Protein AF-X1CG64-F1 (afdb_monomer)

pLDDT: mean 90.38, std 8.48, range [45.94, 98.12]

Solvent-accessible surface area (backbone atoms only — not comparable to full-atom values): 6683 Å² total; per-residue (Å²): 114,46,52,41,55,22,85,90,80,64,51,64,58,46,54,69,60,49,50,52,55,49,50,51,26,59,77,69,74,42,75,40,43,31,40,30,39,47,61,75,23,73,95,46,62,89,61,58,43,79,59,50,41,83,77,32,84,42,21,27,28,32,39,36,38,40,63,36,65,66,40,50,87,56,74,46,64,53,77,46,57,52,68,72,59,51,49,54,52,47,54,54,37,47,76,73,62,58,63,80,58,68,67,41,53,49,53,51,53,53,55,56,69,35,83,91,67,103

Secondary structure (DSSP, 8-state):
-EESSPTTT-----HHHHHHHHHHHHHTT--EEEE-TTTT-GGGTTTSPSPHHHH-TTEEEEEETTTSSS-GGG--EEEE--HHHHHHHHHHHHHHT-S--HHHHHHHHHHHHSTT--

InterPro domains:
  IPR004838 Aminotransferases, class-I, pyridoxal-phosphate-binding site [PS00105] (64-77)
  IPR004839 Aminotransferase, class I/classII, large domain [PF00155] (2-107)
  IPR015421 Pyridoxal phosphate-dependent transferase, major domain [G3DSA:3.40.640.10] (1-112)
  IPR015424 Pyridoxal phosphate-dependent transferase [SSF53383] (1-112)

Nearest PDB structures (foldseek):
  5yhv-assembly1_D  TM=8.345E-01  e=5.715E-06  Mycobacterium tuberculosis H37Rv
  5yhv-assembly1_B  TM=8.510E-01  e=1.447E-05  Mycobacterium tuberculosis H37Rv
  4my5-assembly2_C  TM=8.025E-01  e=6.662E-05  Streptococcus mutans UA159
  1d2f-assembly1_A  TM=7.777E-01  e=3.742E-04  Escherichia coli
  8bob-assembly1_B  TM=7.772E-01  e=4.274E-04  Escherichia coli K-12

Mean predicted aligned error: 4.55 Å

Structure (mmCIF, N/CA/C/O backbone):
data_AF-X1CG64-F1
#
_entry.id   AF-X1CG64-F1
#
loop_
_atom_site.group_PDB
_atom_site.id
_atom_site.type_symbol
_atom_site.label_atom_id
_atom_site.label_alt_id
_atom_site.label_comp_id
_atom_site.label_asym_id
_atom_site.label_entity_id
_atom_site.label_seq_id
_atom_site.pdbx_PDB_ins_code
_atom_site.Cartn_x
_atom_site.Cartn_y
_atom_site.Cartn_z
_atom_site.occupancy
_atom_site.B_iso_or_equiv
_atom_site.auth_seq_id
_atom_site.auth_comp_id
_atom_site.auth_asym_id
_atom_site.auth_atom_id
_atom_site.pdbx_PDB_model_num
ATOM 1 N N . VAL A 1 1 ? -5.359 11.069 3.554 1.00 90.56 1 VAL A N 1
ATOM 2 C CA . VAL A 1 1 ? -4.286 10.422 2.762 1.00 90.56 1 VAL A CA 1
ATOM 3 C C . VAL A 1 1 ? -2.968 10.720 3.449 1.00 90.56 1 VAL A C 1
ATOM 5 O O . VAL A 1 1 ? -2.776 11.863 3.846 1.00 90.56 1 VAL A O 1
ATOM 8 N N . LEU A 1 2 ? -2.109 9.722 3.629 1.00 92.50 2 LEU A N 1
ATOM 9 C CA . LEU A 1 2 ? -0.761 9.845 4.182 1.00 92.50 2 LEU A CA 1
ATOM 10 C C . LEU A 1 2 ? 0.228 9.313 3.151 1.00 92.50 2 LEU A C 1
ATOM 12 O O . LEU A 1 2 ? -0.030 8.270 2.571 1.00 92.50 2 LEU A O 1
ATOM 16 N N . ASN A 1 3 ? 1.341 10.005 2.935 1.00 90.69 3 ASN A N 1
ATOM 17 C CA . ASN A 1 3 ? 2.431 9.545 2.076 1.00 90.69 3 ASN A CA 1
ATOM 18 C C . ASN A 1 3 ? 3.630 9.269 2.990 1.00 90.69 3 ASN A C 1
ATOM 20 O O . ASN A 1 3 ? 4.041 10.164 3.732 1.00 90.69 3 ASN A O 1
ATOM 24 N N . ILE A 1 4 ? 4.074 8.013 3.039 1.00 87.12 4 ILE A N 1
ATOM 25 C CA . ILE A 1 4 ? 4.993 7.492 4.053 1.00 87.12 4 ILE A CA 1
ATOM 26 C C . ILE A 1 4 ? 6.079 6.672 3.354 1.00 87.12 4 ILE A C 1
ATOM 28 O O . ILE A 1 4 ? 5.811 5.555 2.906 1.00 87.12 4 ILE A O 1
ATOM 32 N N . PRO A 1 5 ? 7.318 7.183 3.292 1.00 86.19 5 PRO A N 1
ATOM 33 C CA . PRO A 1 5 ? 7.782 8.552 3.558 1.00 86.19 5 PRO A CA 1
ATOM 34 C C . PRO A 1 5 ? 7.160 9.596 2.632 1.00 86.19 5 PRO A C 1
ATOM 36 O O . PRO A 1 5 ? 6.884 9.291 1.478 1.00 86.19 5 PRO A O 1
ATOM 39 N N . ASN A 1 6 ? 7.026 10.833 3.118 1.00 84.69 6 ASN A N 1
ATOM 40 C CA . ASN A 1 6 ? 6.410 11.937 2.390 1.00 84.69 6 ASN A CA 1
ATOM 41 C C . ASN A 1 6 ? 7.283 12.456 1.234 1.00 84.69 6 ASN A C 1
ATOM 43 O O . ASN A 1 6 ? 8.399 12.916 1.447 1.00 84.69 6 ASN A O 1
ATOM 47 N N . ASN A 1 7 ? 6.739 12.513 0.024 1.00 80.69 7 ASN A N 1
ATOM 48 C CA . ASN A 1 7 ? 7.280 13.288 -1.096 1.00 80.69 7 ASN A CA 1
ATOM 49 C C . ASN A 1 7 ? 6.623 14.693 -1.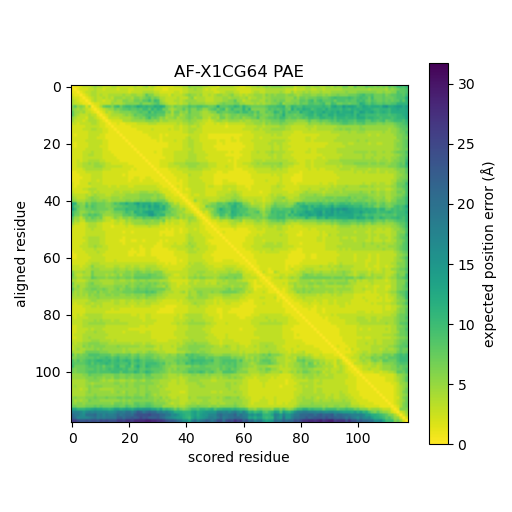131 1.00 80.69 7 ASN A C 1
ATOM 51 O O . ASN A 1 7 ? 5.390 14.745 -1.122 1.00 80.69 7 ASN A O 1
ATOM 55 N N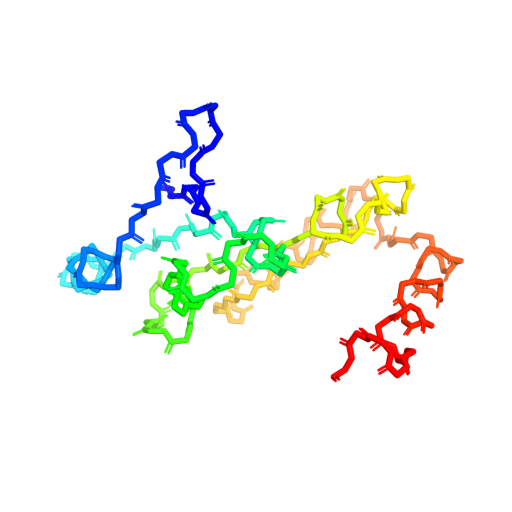 . PRO A 1 8 ? 7.358 15.833 -1.191 1.00 81.44 8 PRO A N 1
ATOM 56 C CA . PRO A 1 8 ? 8.800 16.008 -1.432 1.00 81.44 8 PRO A CA 1
ATOM 57 C C . PRO A 1 8 ? 9.672 16.168 -0.181 1.00 81.44 8 PRO A C 1
ATOM 59 O O . PRO A 1 8 ? 10.887 16.284 -0.306 1.00 81.44 8 PRO A O 1
ATOM 62 N N . THR A 1 9 ? 9.085 16.219 1.017 1.00 80.06 9 THR A N 1
ATOM 63 C CA . THR A 1 9 ? 9.825 16.606 2.234 1.00 80.06 9 THR A CA 1
ATOM 64 C C . THR A 1 9 ? 10.765 15.525 2.771 1.00 80.06 9 THR A C 1
ATOM 66 O O . THR A 1 9 ? 11.628 15.818 3.591 1.00 80.06 9 THR A O 1
ATOM 69 N N . GLY A 1 10 ? 10.588 14.273 2.347 1.00 76.56 10 GLY A N 1
ATOM 70 C CA . GLY A 1 10 ? 11.280 13.105 2.887 1.00 76.56 10 GLY A CA 1
ATOM 71 C C . GLY A 1 10 ? 10.845 12.727 4.306 1.00 76.56 10 GLY A C 1
ATOM 72 O O . GLY A 1 10 ? 11.431 11.821 4.892 1.00 76.56 10 GLY A O 1
ATOM 73 N N . ALA A 1 11 ? 9.845 13.405 4.882 1.00 81.50 11 ALA A N 1
ATOM 74 C CA . ALA A 1 11 ? 9.448 13.189 6.267 1.00 81.50 11 ALA A CA 1
ATOM 75 C C . ALA A 1 11 ? 8.898 11.770 6.477 1.00 81.50 11 ALA A C 1
ATOM 77 O O . ALA A 1 11 ? 8.005 11.318 5.756 1.00 81.50 11 ALA A O 1
ATOM 78 N N . VAL A 1 12 ? 9.406 11.086 7.501 1.00 83.75 12 VAL A N 1
ATOM 79 C CA . VAL A 1 12 ? 8.923 9.770 7.925 1.00 83.75 12 VAL A CA 1
ATOM 80 C C . VAL A 1 12 ? 8.120 9.939 9.208 1.00 83.75 12 VAL A C 1
ATOM 82 O O . VAL A 1 12 ? 8.600 10.515 10.182 1.00 83.75 12 VAL A O 1
ATOM 85 N N . ILE A 1 13 ? 6.888 9.436 9.203 1.00 89.00 13 ILE A N 1
ATOM 86 C CA . ILE A 1 13 ? 6.075 9.294 10.411 1.00 89.00 13 ILE A CA 1
ATOM 87 C C . ILE A 1 13 ? 6.506 8.020 11.140 1.00 89.00 13 ILE A C 1
ATOM 89 O O . ILE A 1 13 ? 6.657 6.979 10.507 1.00 89.00 13 ILE A O 1
ATOM 93 N N . ASN A 1 14 ? 6.707 8.075 12.454 1.00 90.00 14 ASN A N 1
ATOM 94 C CA . ASN A 1 14 ? 7.027 6.866 13.217 1.00 90.00 14 ASN A CA 1
ATOM 95 C C . ASN A 1 14 ? 5.764 6.033 13.517 1.00 90.00 14 ASN A C 1
ATOM 97 O O . ASN A 1 14 ? 4.630 6.493 13.358 1.00 90.00 14 ASN A O 1
ATOM 101 N N . GLU A 1 15 ? 5.948 4.796 13.983 1.00 92.06 15 GLU A N 1
ATOM 102 C CA . GLU A 1 15 ? 4.837 3.867 14.237 1.00 92.06 15 GLU A CA 1
ATOM 103 C C . GLU A 1 15 ? 3.825 4.399 15.263 1.00 92.06 15 GLU A C 1
ATOM 105 O O . GLU A 1 15 ? 2.621 4.220 15.090 1.00 92.06 15 GLU A O 1
ATOM 110 N N . VAL A 1 16 ? 4.285 5.091 16.310 1.00 93.69 16 VAL A N 1
ATOM 111 C CA . VAL A 1 16 ? 3.408 5.655 17.352 1.00 93.69 16 VAL A CA 1
ATOM 112 C C . VAL A 1 16 ? 2.486 6.723 16.764 1.00 93.69 16 VAL A C 1
ATOM 114 O O . VAL A 1 16 ? 1.278 6.726 17.016 1.00 93.69 16 VAL A O 1
ATOM 117 N N . GLN A 1 17 ? 3.041 7.613 15.945 1.00 94.12 17 GLN A N 1
ATOM 118 C CA . GLN A 1 17 ? 2.278 8.651 15.263 1.00 94.12 17 GLN A CA 1
ATOM 119 C C . GLN A 1 17 ? 1.290 8.038 14.259 1.00 94.12 17 GLN A C 1
ATOM 121 O O . GLN A 1 17 ? 0.123 8.432 14.239 1.00 94.12 17 GLN A O 1
ATOM 126 N N . LEU A 1 18 ? 1.712 7.031 13.483 1.00 95.31 18 LEU A N 1
ATOM 127 C CA . LEU A 1 18 ? 0.826 6.334 12.548 1.00 95.31 18 LEU A CA 1
ATOM 128 C C . LEU A 1 18 ? -0.337 5.653 13.282 1.00 95.31 18 LEU A C 1
ATOM 130 O O . LEU A 1 18 ? -1.493 5.867 12.922 1.00 95.31 18 LEU A O 1
ATOM 134 N N . LYS A 1 19 ? -0.061 4.906 14.358 1.00 96.31 19 LYS A N 1
ATOM 135 C CA . LYS A 1 19 ? -1.098 4.281 15.198 1.00 96.31 19 LYS A CA 1
ATOM 136 C C . LYS A 1 19 ? -2.074 5.301 15.772 1.00 96.31 19 LYS A C 1
ATOM 138 O O . LYS A 1 19 ? -3.265 5.022 15.831 1.00 96.31 19 LYS A O 1
ATOM 143 N N . THR A 1 20 ? -1.595 6.483 16.154 1.00 96.88 20 THR A N 1
ATOM 144 C CA . THR A 1 20 ? -2.462 7.564 16.649 1.00 96.88 20 THR A CA 1
ATOM 145 C C . THR A 1 20 ? -3.459 8.012 15.577 1.00 96.88 20 THR A C 1
ATOM 147 O O . THR A 1 20 ? -4.652 8.116 15.858 1.00 96.88 20 THR A O 1
ATOM 150 N N . ILE A 1 21 ? -3.005 8.209 14.335 1.00 96.12 21 ILE A N 1
ATOM 151 C CA . ILE A 1 21 ? -3.889 8.589 13.221 1.00 96.12 21 ILE A CA 1
ATOM 152 C C . ILE A 1 21 ? -4.879 7.464 12.900 1.00 96.12 21 ILE A C 1
ATOM 154 O O . ILE A 1 21 ? -6.063 7.722 12.696 1.00 96.12 21 ILE A O 1
ATOM 158 N N . LEU A 1 22 ? -4.410 6.215 12.870 1.00 97.12 22 LEU A N 1
ATOM 159 C CA . LEU A 1 22 ? -5.258 5.057 12.578 1.00 97.12 22 LEU A CA 1
ATOM 160 C C . LEU A 1 22 ? -6.314 4.821 13.661 1.00 97.12 22 LEU A C 1
ATOM 162 O O . LEU A 1 22 ? -7.455 4.515 13.330 1.00 97.12 22 LEU A O 1
ATOM 166 N N . LYS A 1 23 ? -5.972 5.033 14.934 1.00 97.75 23 LYS A N 1
ATOM 167 C CA . LYS A 1 23 ? -6.934 4.986 16.039 1.00 97.75 23 LYS A CA 1
ATOM 168 C C . LYS A 1 23 ? -8.039 6.025 15.853 1.00 97.75 23 LYS A C 1
ATOM 170 O O . LYS A 1 23 ? -9.212 5.702 15.992 1.00 97.75 23 LYS A O 1
ATOM 175 N N . TRP A 1 24 ? -7.679 7.250 15.476 1.00 97.75 24 TRP A N 1
ATOM 176 C CA . TRP A 1 24 ? -8.671 8.286 15.193 1.00 97.75 24 TRP A CA 1
ATOM 177 C C . TRP A 1 24 ? -9.575 7.911 14.007 1.00 97.75 24 TRP A C 1
ATOM 179 O O . TRP A 1 24 ? -10.783 8.136 14.052 1.00 97.75 24 TRP A O 1
ATOM 189 N N . ALA A 1 25 ? -9.012 7.270 12.980 1.00 97.56 25 ALA A N 1
ATOM 190 C CA . ALA A 1 25 ? -9.770 6.747 11.844 1.00 97.56 25 ALA A CA 1
ATOM 191 C C . ALA A 1 25 ? -10.769 5.649 12.237 1.00 97.56 25 ALA A C 1
ATOM 193 O O . ALA A 1 25 ? -11.869 5.588 11.688 1.00 97.56 25 ALA A O 1
ATOM 194 N N . GLU A 1 26 ? -10.412 4.802 13.202 1.00 97.31 26 GLU A N 1
ATOM 195 C CA . GLU A 1 26 ? -11.320 3.809 13.779 1.00 97.31 26 GLU A CA 1
ATOM 196 C C . GLU A 1 26 ? -12.439 4.461 14.596 1.00 97.31 26 GLU A C 1
ATOM 198 O O . GLU A 1 26 ? -13.600 4.103 14.417 1.00 97.31 26 GLU A O 1
ATOM 203 N N . GLU A 1 27 ? -12.115 5.445 15.436 1.00 98.00 27 GLU A N 1
ATOM 204 C CA . GLU A 1 27 ? -13.085 6.146 16.289 1.00 98.00 27 GLU A CA 1
ATOM 205 C C . GLU A 1 27 ? -14.097 6.984 15.497 1.00 98.00 27 GLU A C 1
ATOM 207 O O . GLU A 1 27 ? -15.246 7.112 15.910 1.00 98.00 27 GLU A O 1
ATOM 212 N N . GLN A 1 28 ? -13.673 7.565 14.374 1.00 97.44 28 GLN A N 1
ATOM 213 C CA . GLN A 1 28 ? -14.495 8.448 13.537 1.00 97.44 28 GLN A CA 1
ATOM 214 C C . GLN A 1 28 ? -14.988 7.777 12.247 1.00 97.44 28 GLN A C 1
ATOM 216 O O . GLN A 1 28 ? -15.537 8.444 11.373 1.00 97.44 28 GLN A O 1
ATOM 221 N N . ASP A 1 29 ? -14.775 6.467 12.118 1.00 96.38 29 ASP A N 1
ATOM 222 C CA . ASP A 1 29 ? -15.268 5.635 11.019 1.00 96.38 29 ASP A CA 1
ATOM 223 C C . ASP A 1 29 ? -14.853 6.090 9.601 1.00 96.38 29 ASP A C 1
ATOM 225 O O . ASP A 1 29 ? -15.616 5.977 8.642 1.00 96.38 29 ASP A O 1
ATOM 229 N N . PHE A 1 30 ? -13.611 6.549 9.420 1.00 96.81 30 PHE A N 1
ATOM 230 C CA . PHE A 1 30 ? -13.075 6.903 8.096 1.00 96.81 30 PHE A CA 1
ATOM 231 C C . PHE A 1 30 ? -11.892 6.026 7.680 1.00 96.81 30 PHE A C 1
ATOM 233 O O . PHE A 1 30 ? -11.256 5.365 8.497 1.00 96.81 30 PHE A O 1
ATOM 240 N N . TYR A 1 31 ? -11.588 6.004 6.379 1.00 97.56 31 TYR A N 1
ATOM 241 C CA . TYR A 1 31 ? -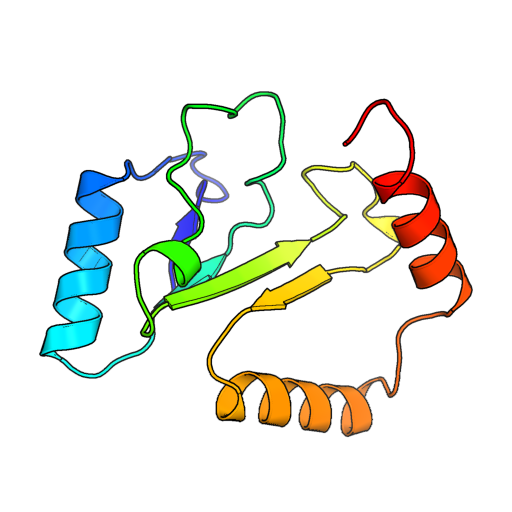10.434 5.280 5.842 1.00 97.56 31 TYR A CA 1
ATOM 242 C C . TYR A 1 31 ? -9.204 6.179 5.701 1.00 97.56 31 TYR A C 1
ATOM 244 O O . TYR A 1 31 ? -9.296 7.330 5.272 1.00 97.56 31 TYR A O 1
ATOM 252 N N . VAL A 1 32 ? -8.027 5.616 5.974 1.00 97.62 32 VAL A N 1
ATOM 253 C CA . VAL A 1 32 ? -6.730 6.256 5.733 1.00 97.62 32 VAL A CA 1
ATOM 254 C C . VAL A 1 32 ? -6.044 5.561 4.568 1.00 97.62 32 VAL A C 1
ATOM 256 O O . VAL A 1 32 ? -5.622 4.415 4.679 1.00 97.62 32 VAL A O 1
ATOM 259 N N . LEU A 1 33 ? -5.916 6.263 3.443 1.00 97.25 33 LEU A N 1
ATOM 260 C CA . LEU A 1 33 ? -5.052 5.833 2.346 1.00 97.25 33 LEU A CA 1
ATOM 261 C C . LEU A 1 33 ? -3.593 6.133 2.704 1.00 97.25 33 LEU A C 1
ATOM 263 O O . LEU A 1 33 ? -3.231 7.308 2.801 1.00 97.25 33 LEU A O 1
ATOM 267 N N . CYS A 1 34 ? -2.802 5.086 2.893 1.00 96.44 34 CYS A N 1
ATOM 268 C CA . CYS A 1 34 ? -1.364 5.106 3.109 1.00 96.44 34 CYS A CA 1
ATOM 269 C C . CYS A 1 34 ? -0.652 4.837 1.777 1.00 96.44 34 CYS A C 1
ATOM 271 O O . CYS A 1 34 ? -0.670 3.722 1.259 1.00 96.44 34 CYS A O 1
ATOM 273 N N . ASP A 1 35 ? -0.047 5.878 1.220 1.00 94.50 35 ASP A N 1
ATOM 274 C CA . ASP A 1 35 ? 0.843 5.818 0.070 1.00 94.50 35 ASP A CA 1
ATOM 275 C C . ASP A 1 35 ? 2.252 5.456 0.533 1.00 94.50 35 ASP A C 1
ATOM 277 O O . ASP A 1 35 ? 2.978 6.280 1.088 1.00 94.50 35 ASP A O 1
ATOM 281 N N . GLU A 1 36 ? 2.586 4.183 0.353 1.00 92.62 36 GLU A N 1
ATOM 282 C CA . GLU A 1 36 ? 3.754 3.512 0.918 1.00 92.62 36 GLU A CA 1
ATOM 283 C C . GLU A 1 36 ? 4.699 3.051 -0.209 1.00 92.62 36 GLU A C 1
ATOM 285 O O . GLU A 1 36 ? 5.401 2.050 -0.102 1.00 92.62 36 GLU A O 1
ATOM 290 N N . VAL A 1 37 ? 4.750 3.795 -1.323 1.00 91.31 37 VAL A N 1
ATOM 291 C CA . VAL A 1 37 ? 5.535 3.446 -2.529 1.00 91.31 37 VAL A CA 1
ATOM 292 C C . VAL A 1 37 ? 7.048 3.341 -2.321 1.00 91.31 37 VAL A C 1
ATOM 294 O O . VAL A 1 37 ? 7.738 2.800 -3.186 1.00 91.31 37 VAL A O 1
ATOM 297 N N . TYR A 1 38 ? 7.576 3.852 -1.209 1.00 87.19 38 TYR A N 1
ATOM 298 C CA . TYR A 1 38 ? 8.989 3.711 -0.856 1.00 87.19 38 TYR A CA 1
ATOM 299 C C . TYR A 1 38 ? 9.238 2.676 0.245 1.00 87.19 38 TYR A C 1
ATOM 301 O O . TYR A 1 38 ? 10.388 2.516 0.624 1.00 87.19 38 TYR A O 1
ATOM 309 N N . HIS A 1 39 ? 8.212 2.002 0.776 1.00 87.06 39 HIS A N 1
ATOM 310 C CA . HIS A 1 39 ? 8.336 1.134 1.959 1.00 87.06 39 HIS A CA 1
ATOM 311 C C . HIS A 1 39 ? 9.431 0.069 1.813 1.00 87.06 39 HIS A C 1
ATOM 313 O O . HIS A 1 39 ? 10.233 -0.133 2.718 1.00 87.06 39 HIS A O 1
ATOM 319 N N . GLU A 1 40 ? 9.544 -0.497 0.613 1.00 84.69 40 GLU A N 1
ATOM 320 C CA . GLU A 1 40 ? 10.512 -1.542 0.257 1.00 84.69 40 GLU A CA 1
ATOM 321 C C . GLU A 1 40 ? 11.918 -0.998 -0.089 1.00 84.69 40 GLU A C 1
ATOM 323 O O . GLU A 1 40 ? 12.791 -1.737 -0.537 1.00 84.69 40 GLU A O 1
ATOM 328 N N . LEU A 1 41 ? 12.167 0.306 0.070 1.00 84.81 41 LEU A N 1
ATOM 329 C CA . LEU A 1 41 ? 13.472 0.909 -0.199 1.00 84.81 41 LEU A CA 1
ATOM 330 C C . LEU A 1 41 ? 14.457 0.572 0.936 1.00 84.81 41 LEU A C 1
ATOM 332 O O . LEU A 1 41 ? 14.260 0.959 2.087 1.00 84.81 41 LEU A O 1
ATOM 336 N N . GLU A 1 42 ? 15.575 -0.076 0.605 1.00 74.44 42 GLU A N 1
ATOM 337 C CA . GLU A 1 42 ? 16.565 -0.525 1.599 1.00 74.44 42 GLU A CA 1
ATOM 338 C C . GLU A 1 42 ? 17.116 0.604 2.482 1.00 74.44 42 GLU A C 1
ATOM 340 O O . GLU A 1 42 ? 17.299 0.420 3.684 1.00 74.44 42 GLU A O 1
ATOM 345 N N . LEU A 1 43 ? 17.325 1.793 1.905 1.00 77.56 43 LEU A N 1
ATOM 346 C CA . LEU A 1 43 ? 17.897 2.965 2.585 1.00 77.56 43 LEU A CA 1
ATOM 347 C C . LEU A 1 43 ? 17.082 3.445 3.795 1.00 77.56 43 LEU A C 1
ATOM 349 O O . LEU A 1 43 ? 17.617 4.153 4.644 1.00 77.56 43 LEU A O 1
ATOM 353 N N . ILE A 1 44 ? 15.797 3.097 3.863 1.00 77.50 44 ILE A N 1
ATOM 354 C CA . ILE A 1 44 ? 14.884 3.513 4.938 1.00 77.50 44 ILE A CA 1
ATOM 355 C C . ILE A 1 44 ? 14.371 2.327 5.762 1.00 77.50 44 ILE A C 1
ATOM 357 O O . ILE A 1 44 ? 13.482 2.489 6.607 1.00 77.50 44 ILE A O 1
ATOM 361 N N . LYS A 1 45 ? 14.932 1.132 5.540 1.00 75.81 45 LYS A N 1
ATOM 362 C CA . LYS A 1 45 ? 14.578 -0.081 6.277 1.00 75.81 45 LYS A CA 1
ATOM 363 C C . LYS A 1 45 ? 14.863 0.127 7.767 1.00 75.81 45 LYS A C 1
ATOM 365 O O . LYS A 1 45 ? 15.961 0.511 8.157 1.00 75.81 45 LYS A O 1
ATOM 370 N N . GLY A 1 46 ? 13.848 -0.092 8.603 1.00 76.25 46 GLY A N 1
ATOM 371 C CA . GLY A 1 46 ? 13.910 0.150 10.052 1.00 76.25 46 GLY A CA 1
ATOM 372 C C . GLY A 1 46 ? 13.613 1.589 10.492 1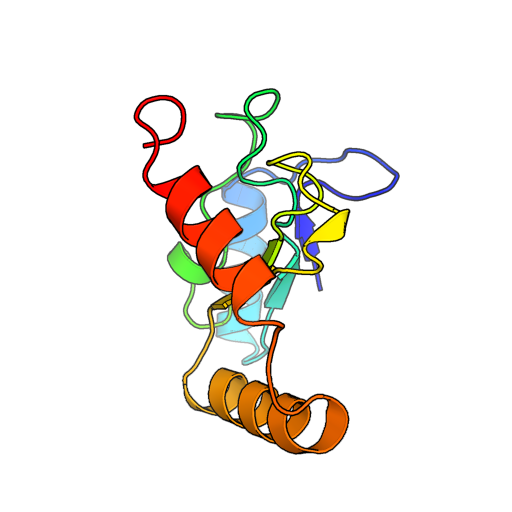.00 76.25 46 GLY A C 1
ATOM 373 O O . GLY A 1 46 ? 13.509 1.836 11.690 1.00 76.25 46 GLY A O 1
ATOM 374 N N . VAL A 1 47 ? 13.438 2.526 9.553 1.00 82.00 47 VAL A N 1
ATOM 375 C CA . VAL A 1 47 ? 13.012 3.910 9.837 1.00 82.00 47 VAL A CA 1
ATOM 376 C C . VAL A 1 47 ? 11.516 4.087 9.571 1.00 82.00 47 VAL A C 1
ATOM 378 O O . VAL A 1 47 ? 10.840 4.821 10.292 1.00 82.00 47 VAL A O 1
ATOM 381 N N . VAL A 1 48 ? 10.987 3.407 8.550 1.00 86.88 48 VAL A N 1
ATOM 382 C CA . VAL A 1 48 ? 9.553 3.413 8.232 1.00 86.88 48 VAL A CA 1
ATOM 383 C C . VAL A 1 48 ? 8.754 2.494 9.164 1.00 86.88 48 VAL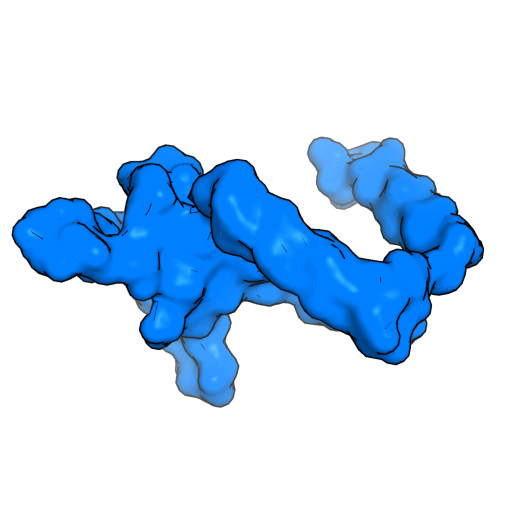 A C 1
ATOM 385 O O . VAL A 1 48 ? 9.254 1.444 9.572 1.00 86.88 48 VAL A O 1
ATOM 388 N N . PRO A 1 49 ? 7.506 2.860 9.505 1.00 90.00 49 PRO A N 1
ATOM 389 C CA . PRO A 1 49 ? 6.636 2.013 10.308 1.00 90.00 49 PRO A CA 1
ATOM 390 C C . PRO A 1 49 ? 6.173 0.785 9.507 1.00 90.00 49 PRO A C 1
ATOM 392 O O . PRO A 1 49 ? 6.280 0.771 8.277 1.00 90.00 49 PRO A O 1
ATOM 395 N N . PRO A 1 50 ? 5.604 -0.243 10.163 1.00 92.56 50 PRO A N 1
ATOM 396 C CA . PRO A 1 50 ? 4.889 -1.304 9.461 1.00 92.56 50 PRO A CA 1
ATOM 397 C C . PRO A 1 50 ? 3.803 -0.731 8.545 1.00 92.56 50 PRO A C 1
ATOM 399 O O . PRO A 1 50 ? 3.219 0.308 8.859 1.00 92.56 50 PRO A O 1
ATOM 402 N N . TYR A 1 51 ? 3.499 -1.441 7.453 1.00 94.31 51 TYR A N 1
ATOM 403 C CA . TYR A 1 51 ? 2.426 -1.069 6.530 1.00 94.31 51 TYR A CA 1
ATOM 404 C C . TYR A 1 51 ? 1.147 -0.694 7.279 1.00 94.31 51 TYR A C 1
ATOM 406 O O . TYR A 1 51 ? 0.674 -1.472 8.116 1.00 94.31 51 TYR A O 1
ATOM 414 N N . GLY A 1 52 ? 0.539 0.444 6.946 1.00 95.62 52 GLY A N 1
ATOM 415 C CA . GLY A 1 52 ? -0.661 0.932 7.630 1.00 95.62 52 GLY A CA 1
ATOM 416 C C . GLY A 1 52 ? -1.770 -0.121 7.713 1.00 95.62 52 GLY A C 1
ATOM 417 O O . GLY A 1 52 ? -2.384 -0.301 8.767 1.00 95.62 52 GLY A O 1
ATOM 418 N N . ARG A 1 53 ? -1.975 -0.893 6.635 1.00 96.50 53 ARG A N 1
ATOM 419 C CA . ARG A 1 53 ? -2.958 -1.986 6.585 1.00 96.50 53 ARG A CA 1
ATOM 420 C C . ARG A 1 53 ? -2.706 -3.108 7.595 1.00 96.50 53 ARG A C 1
ATOM 422 O O . ARG A 1 53 ? -3.667 -3.742 8.027 1.00 96.50 53 ARG A O 1
ATOM 429 N N . SER A 1 54 ? -1.453 -3.353 7.976 1.00 95.81 54 SER A N 1
ATOM 430 C CA . SER A 1 54 ? -1.113 -4.343 9.009 1.00 95.81 54 SER A CA 1
ATOM 431 C C . SER A 1 54 ? -1.467 -3.859 10.420 1.00 95.81 54 SER A C 1
ATOM 433 O O . SER A 1 54 ? -1.711 -4.673 11.306 1.00 95.81 54 SER A O 1
ATOM 435 N N . LEU A 1 55 ? -1.553 -2.539 10.614 1.00 95.88 55 LEU A N 1
ATOM 436 C CA . LEU A 1 55 ? -1.851 -1.908 11.898 1.00 95.88 55 LEU A CA 1
ATOM 437 C C . LEU A 1 55 ? -3.347 -1.642 12.109 1.00 95.88 55 LEU A C 1
ATOM 439 O O . LEU A 1 55 ? -3.792 -1.616 13.252 1.00 95.88 55 LEU A O 1
ATOM 443 N N . SER A 1 56 ? -4.127 -1.433 11.042 1.00 96.44 56 SER A N 1
ATOM 444 C CA . SER A 1 56 ? -5.568 -1.169 11.154 1.00 96.44 56 SER A CA 1
ATOM 445 C C . SER A 1 56 ? -6.370 -1.619 9.933 1.00 96.44 56 SER A C 1
ATOM 447 O O . SER A 1 56 ? -5.961 -1.476 8.779 1.00 96.44 56 SER A O 1
ATOM 449 N N . LYS A 1 57 ? -7.609 -2.065 10.182 1.00 95.81 57 LYS A N 1
ATOM 450 C CA . LYS A 1 57 ? -8.602 -2.369 9.136 1.00 95.81 57 LYS A CA 1
ATOM 451 C C . LYS A 1 57 ? -9.132 -1.118 8.426 1.00 95.81 57 LYS A C 1
ATOM 453 O O . LYS A 1 57 ? -9.718 -1.257 7.348 1.00 95.81 57 LYS A O 1
ATOM 458 N N . LYS A 1 58 ? -8.935 0.072 9.002 1.00 97.00 58 LYS A N 1
ATOM 459 C CA . LYS A 1 58 ? -9.271 1.367 8.392 1.00 97.00 58 LYS A CA 1
ATOM 460 C C . LYS A 1 58 ? -8.154 1.931 7.518 1.00 97.00 58 LYS A C 1
ATOM 462 O O . LYS A 1 58 ? -8.381 2.896 6.795 1.00 97.00 58 LYS A O 1
ATOM 467 N N . ALA A 1 59 ? -6.978 1.313 7.508 1.00 97.44 59 ALA A N 1
ATOM 468 C CA . ALA A 1 59 ? -5.935 1.665 6.560 1.00 97.44 59 ALA A CA 1
ATOM 469 C C . ALA A 1 59 ? -6.127 0.954 5.212 1.00 97.44 59 ALA A C 1
ATOM 471 O O . ALA A 1 59 ? -6.590 -0.191 5.144 1.00 97.44 59 ALA A O 1
ATOM 472 N N . ILE A 1 60 ? -5.735 1.640 4.145 1.00 98.12 60 ILE A N 1
ATOM 473 C CA . ILE A 1 60 ? -5.594 1.127 2.783 1.00 98.12 60 ILE A CA 1
ATOM 474 C C . ILE A 1 60 ? -4.157 1.422 2.374 1.00 98.12 60 ILE A C 1
ATOM 476 O O . ILE A 1 60 ? -3.785 2.587 2.304 1.00 98.12 60 ILE A O 1
ATOM 480 N N . SER A 1 61 ? -3.363 0.393 2.116 1.00 97.44 61 SER A N 1
ATOM 481 C CA . SER A 1 61 ? -1.955 0.540 1.741 1.00 97.44 61 SER A CA 1
ATOM 482 C C . SER A 1 61 ? -1.805 0.453 0.229 1.00 97.44 61 SER A C 1
ATOM 484 O O . SER A 1 61 ? -2.385 -0.440 -0.392 1.00 97.44 61 SER A O 1
ATOM 486 N N . VAL A 1 62 ? -1.023 1.349 -0.367 1.00 96.44 62 VAL A N 1
ATOM 487 C CA . VAL A 1 62 ? -0.639 1.273 -1.783 1.00 96.44 62 VAL A CA 1
ATOM 488 C C . VAL A 1 62 ? 0.874 1.252 -1.930 1.00 96.44 62 VAL A C 1
ATOM 490 O O . VAL A 1 62 ? 1.588 1.927 -1.194 1.00 96.44 62 VAL A O 1
ATOM 493 N N . GLY A 1 63 ? 1.354 0.474 -2.896 1.00 94.19 63 GLY A N 1
ATOM 494 C CA . GLY A 1 63 ? 2.775 0.336 -3.201 1.00 94.19 63 GLY A CA 1
ATOM 495 C C . GLY A 1 63 ? 3.037 0.291 -4.703 1.00 94.19 63 GLY A C 1
ATOM 496 O O . GLY A 1 63 ? 2.113 0.196 -5.517 1.00 94.19 63 GLY A O 1
ATOM 497 N N . SER A 1 64 ? 4.309 0.397 -5.094 1.00 93.31 64 SER A N 1
ATOM 498 C CA . SER A 1 64 ? 4.711 0.379 -6.502 1.00 93.31 64 SER A CA 1
ATOM 499 C C . SER A 1 64 ? 6.100 -0.204 -6.717 1.00 93.31 64 SER A C 1
ATOM 501 O O . SER A 1 64 ? 7.018 0.021 -5.933 1.00 93.31 64 SER A O 1
ATOM 503 N N . MET A 1 65 ? 6.281 -0.826 -7.886 1.00 91.12 65 MET A N 1
ATOM 504 C CA . MET A 1 65 ? 7.587 -1.245 -8.401 1.00 91.12 65 MET A CA 1
ATOM 505 C C . MET A 1 65 ? 8.502 -0.059 -8.770 1.00 91.12 65 MET A C 1
ATOM 507 O O . MET A 1 65 ? 9.695 -0.226 -9.005 1.00 91.12 65 MET A O 1
ATOM 511 N N . SER A 1 66 ? 7.964 1.163 -8.840 1.00 89.50 66 SER A N 1
ATOM 512 C CA . SER A 1 66 ? 8.668 2.296 -9.446 1.00 89.50 66 SER A CA 1
ATOM 513 C C . SER A 1 66 ? 9.844 2.825 -8.633 1.00 89.50 66 SER A C 1
ATOM 515 O O . SER A 1 66 ? 10.838 3.243 -9.224 1.00 89.50 66 SER A O 1
ATOM 517 N N . LYS A 1 67 ? 9.697 2.902 -7.305 1.00 85.31 67 LYS A N 1
ATOM 518 C CA . LYS A 1 67 ? 10.640 3.620 -6.435 1.00 85.31 67 LYS A CA 1
ATOM 519 C C . LYS A 1 67 ? 11.540 2.669 -5.672 1.00 85.31 67 LYS A C 1
ATOM 521 O O . LYS A 1 67 ? 12.748 2.745 -5.847 1.00 85.31 67 LYS A O 1
ATOM 526 N N . ALA A 1 68 ? 10.957 1.761 -4.897 1.00 84.12 68 ALA A N 1
ATOM 527 C CA . ALA A 1 68 ? 11.733 0.799 -4.127 1.00 84.12 68 ALA A CA 1
ATOM 528 C C . ALA A 1 68 ? 12.560 -0.153 -5.007 1.00 84.12 68 ALA A C 1
ATOM 530 O O . ALA A 1 68 ? 13.690 -0.476 -4.665 1.00 84.12 68 ALA A O 1
ATOM 531 N N . TYR A 1 69 ? 12.034 -0.529 -6.176 1.00 85.69 69 TYR A N 1
ATOM 532 C CA . TYR A 1 69 ? 12.659 -1.530 -7.045 1.00 85.69 69 TYR A 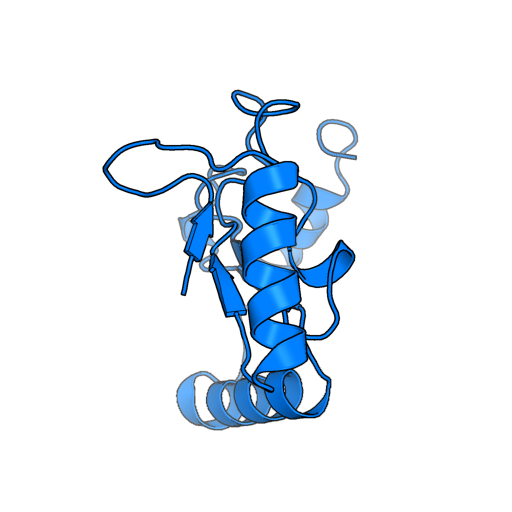CA 1
ATOM 533 C C . TYR A 1 69 ? 13.305 -0.947 -8.309 1.00 85.69 69 TYR A C 1
ATOM 535 O O . TYR A 1 69 ? 13.833 -1.687 -9.128 1.00 85.69 69 TYR A O 1
ATOM 543 N N . GLY A 1 70 ? 13.239 0.373 -8.523 1.00 88.12 70 GLY A N 1
ATOM 544 C CA . GLY A 1 70 ? 13.785 1.022 -9.727 1.00 88.12 70 GLY A CA 1
ATOM 545 C C . GLY A 1 70 ? 13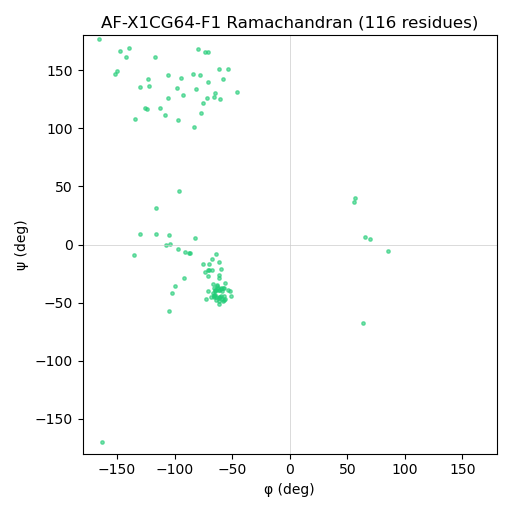.085 0.648 -11.045 1.00 88.12 70 GLY A C 1
ATOM 546 O O . GLY A 1 70 ? 13.503 1.080 -12.118 1.00 88.12 70 GLY A O 1
ATOM 547 N N . LEU A 1 71 ? 11.981 -0.101 -10.996 1.00 90.06 71 LEU A N 1
ATOM 548 C CA . LEU A 1 71 ? 11.291 -0.675 -12.155 1.00 90.06 71 LEU A CA 1
ATOM 549 C C . LEU A 1 71 ? 10.113 0.196 -12.618 1.00 90.06 71 LEU A C 1
ATOM 551 O O . LEU A 1 71 ? 9.013 -0.280 -12.904 1.00 90.06 71 LEU A O 1
ATOM 555 N N . SER A 1 72 ? 10.340 1.509 -12.711 1.00 89.19 72 SER A N 1
ATOM 556 C CA . SER A 1 72 ? 9.291 2.485 -13.053 1.00 89.19 72 SER A CA 1
ATOM 557 C C . SER A 1 72 ? 8.669 2.283 -14.438 1.00 89.19 72 SER A C 1
ATOM 559 O O . SER A 1 72 ? 7.499 2.627 -14.623 1.00 89.19 72 SER A O 1
ATOM 561 N N . GLY A 1 73 ? 9.409 1.682 -15.378 1.00 90.81 73 GLY A N 1
ATOM 562 C CA . GLY A 1 73 ? 8.942 1.357 -16.728 1.00 90.81 73 GLY A CA 1
ATOM 563 C C . GLY A 1 73 ? 7.902 0.235 -16.783 1.00 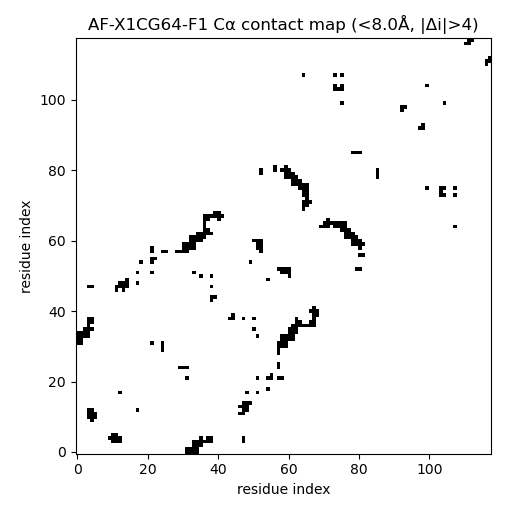90.81 73 GLY A C 1
ATOM 564 O O . GLY A 1 73 ? 7.120 0.198 -17.727 1.00 90.81 73 GLY A O 1
ATOM 565 N N . LEU A 1 74 ? 7.821 -0.628 -15.761 1.00 92.81 74 LEU A N 1
ATOM 566 C CA . LEU A 1 74 ? 6.825 -1.708 -15.731 1.00 92.81 74 LEU A CA 1
ATOM 567 C C . LEU A 1 74 ? 5.400 -1.185 -15.510 1.00 92.81 74 LEU A C 1
ATOM 569 O O . LEU A 1 74 ? 4.443 -1.864 -15.871 1.00 92.81 74 LEU A O 1
ATOM 573 N N . ARG A 1 75 ? 5.267 0.026 -14.939 1.00 91.19 75 ARG A N 1
ATOM 574 C CA . ARG A 1 75 ? 3.989 0.662 -14.565 1.00 91.19 75 ARG A CA 1
ATOM 575 C C . ARG A 1 75 ? 3.140 -0.198 -13.620 1.00 91.19 75 ARG A C 1
ATOM 577 O O . ARG A 1 75 ? 1.917 -0.187 -13.700 1.00 91.19 75 ARG A O 1
ATOM 584 N N . LEU A 1 76 ? 3.798 -0.908 -12.702 1.00 94.00 76 LEU A N 1
ATOM 585 C CA . LEU A 1 76 ? 3.148 -1.809 -11.753 1.00 94.00 76 LEU A CA 1
ATOM 586 C C . LEU A 1 76 ? 3.092 -1.253 -10.330 1.00 94.00 76 LEU A C 1
ATOM 588 O O . LEU A 1 76 ? 4.005 -0.573 -9.843 1.00 94.00 76 LEU A O 1
ATOM 592 N N . GLY A 1 77 ? 1.999 -1.592 -9.659 1.00 92.69 77 GLY A N 1
ATOM 593 C CA . GLY A 1 77 ? 1.738 -1.308 -8.260 1.00 92.69 77 GLY A CA 1
ATOM 594 C C . GLY A 1 77 ? 0.567 -2.133 -7.750 1.00 92.69 77 GLY A C 1
ATOM 595 O O . GLY A 1 77 ? -0.052 -2.886 -8.504 1.00 92.69 77 GLY A O 1
ATOM 596 N N . TRP A 1 78 ? 0.286 -1.998 -6.464 1.00 94.25 78 TRP A N 1
ATOM 597 C CA . TRP A 1 78 ? -0.738 -2.774 -5.776 1.00 94.25 78 TRP A CA 1
ATOM 598 C C . TRP A 1 78 ? -1.468 -1.922 -4.744 1.00 94.25 78 TRP A C 1
ATOM 600 O O . TRP A 1 78 ? -0.987 -0.876 -4.305 1.00 94.25 78 TRP A O 1
ATOM 610 N N . ILE A 1 79 ? -2.642 -2.408 -4.357 1.00 96.75 79 ILE A N 1
ATOM 611 C CA . ILE A 1 79 ? -3.480 -1.861 -3.297 1.00 96.75 79 ILE A CA 1
ATOM 612 C C . ILE A 1 79 ? -3.876 -2.999 -2.360 1.00 96.75 79 ILE A C 1
ATOM 614 O O . ILE A 1 79 ? -4.262 -4.078 -2.808 1.00 96.75 79 ILE A O 1
ATOM 618 N N . VAL A 1 80 ? -3.798 -2.758 -1.055 1.00 97.19 80 VAL A N 1
ATOM 619 C CA . VAL A 1 80 ? -4.235 -3.691 -0.015 1.00 97.19 80 VAL A CA 1
ATOM 620 C C . VAL A 1 80 ? -5.216 -2.964 0.891 1.00 97.19 80 VAL A C 1
ATOM 622 O O . VAL A 1 80 ? -4.878 -1.982 1.550 1.00 97.19 80 VAL A O 1
ATOM 625 N N . GLY A 1 81 ? -6.456 -3.438 0.934 1.00 97.19 81 GLY A N 1
ATOM 626 C CA . GLY A 1 81 ? -7.535 -2.771 1.654 1.00 97.19 81 GLY A CA 1
ATOM 627 C C . GLY A 1 81 ? -8.735 -3.685 1.895 1.00 97.19 81 GLY A C 1
ATOM 628 O O . GLY A 1 81 ? -8.647 -4.897 1.687 1.00 97.19 81 GLY A O 1
ATOM 629 N N . PRO A 1 82 ? -9.867 -3.131 2.360 1.00 95.75 82 PRO A N 1
ATOM 630 C CA . PRO A 1 82 ? -11.121 -3.867 2.470 1.00 95.75 82 PRO A CA 1
ATOM 631 C C . PRO A 1 82 ? -11.548 -4.429 1.114 1.00 95.75 82 PRO A C 1
ATOM 633 O O . PRO A 1 82 ? -11.415 -3.748 0.096 1.00 95.75 82 PRO A O 1
ATOM 636 N N . LYS A 1 83 ? -12.114 -5.642 1.113 1.00 96.00 83 LYS A N 1
ATOM 637 C CA . LYS A 1 83 ? -12.527 -6.344 -0.112 1.00 96.00 83 LYS A CA 1
ATOM 638 C C . LYS A 1 83 ? -13.407 -5.474 -1.012 1.00 96.00 83 LYS A C 1
ATOM 640 O O . LYS A 1 83 ? -13.158 -5.400 -2.205 1.00 96.00 83 LYS A O 1
ATOM 645 N N . GLU A 1 84 ? -14.380 -4.778 -0.431 1.00 96.19 84 GLU A N 1
ATOM 646 C CA . GLU A 1 84 ? -15.305 -3.904 -1.162 1.00 96.19 84 GLU A CA 1
ATOM 647 C C . GLU A 1 84 ? -14.592 -2.754 -1.886 1.00 96.19 84 GLU A C 1
ATOM 649 O O . GLU A 1 84 ? -14.943 -2.417 -3.013 1.00 96.19 84 GLU A O 1
ATOM 654 N N . ILE A 1 85 ? -13.567 -2.164 -1.264 1.00 96.00 85 ILE A N 1
ATOM 655 C CA . ILE A 1 85 ? -12.788 -1.079 -1.872 1.00 96.00 85 ILE A CA 1
ATOM 656 C C . ILE A 1 85 ? -11.901 -1.631 -2.983 1.00 96.00 85 ILE A C 1
ATOM 658 O O . ILE A 1 85 ? -11.891 -1.086 -4.082 1.00 96.00 85 ILE A O 1
ATOM 662 N N . VAL A 1 86 ? -11.190 -2.731 -2.715 1.00 96.81 86 VAL A N 1
ATOM 663 C CA . VAL A 1 86 ? -10.330 -3.382 -3.713 1.00 96.81 86 VAL A CA 1
ATOM 664 C C . VAL A 1 86 ? -11.150 -3.807 -4.930 1.00 96.81 86 VAL A C 1
ATOM 666 O O . VAL A 1 86 ? -10.708 -3.606 -6.056 1.00 96.81 86 VAL A O 1
ATOM 669 N N . GLN A 1 87 ? -12.363 -4.318 -4.720 1.00 96.81 87 GLN A N 1
ATOM 670 C CA . GLN A 1 87 ? -13.254 -4.718 -5.802 1.00 96.81 87 GLN A CA 1
ATOM 671 C C . GLN A 1 87 ? -13.733 -3.526 -6.638 1.00 96.81 87 GLN A C 1
ATOM 673 O O . GLN A 1 87 ? -13.668 -3.592 -7.859 1.00 96.81 87 GLN A O 1
ATOM 678 N N . LYS A 1 88 ? -14.092 -2.395 -6.020 1.00 96.38 88 LYS A N 1
ATOM 679 C CA . LYS A 1 88 ? -14.400 -1.163 -6.770 1.00 96.38 88 LYS A CA 1
ATOM 680 C C . LYS A 1 88 ? -13.203 -0.650 -7.576 1.00 96.38 88 LYS A C 1
ATOM 682 O O . LYS A 1 88 ? -13.367 -0.182 -8.699 1.00 96.38 88 LYS A O 1
ATOM 687 N N . CYS A 1 89 ? -11.992 -0.731 -7.021 1.00 95.75 89 CYS A N 1
ATOM 688 C CA . CYS A 1 89 ? -10.771 -0.385 -7.752 1.00 95.75 89 CYS A CA 1
ATOM 689 C C . CYS A 1 89 ? -10.524 -1.337 -8.928 1.00 95.75 89 CYS A C 1
ATOM 691 O O . CYS A 1 89 ? -10.104 -0.884 -9.990 1.00 95.75 89 CYS A O 1
ATOM 693 N N . TRP A 1 90 ? -10.795 -2.631 -8.746 1.00 94.44 90 TRP A N 1
ATOM 694 C CA . TRP A 1 90 ? -10.721 -3.629 -9.807 1.00 94.44 90 TRP A CA 1
ATOM 695 C C . TRP A 1 90 ? -11.707 -3.309 -10.931 1.00 94.44 90 TRP A C 1
ATOM 697 O O . TRP A 1 90 ? -11.294 -3.200 -12.076 1.00 94.44 90 TRP A O 1
ATOM 707 N N . GLU A 1 91 ? -12.981 -3.078 -10.613 1.00 94.62 91 GLU A N 1
ATOM 708 C CA . GLU A 1 91 ? -14.002 -2.697 -11.599 1.00 94.62 91 GLU A CA 1
ATOM 709 C C . GLU A 1 91 ? -13.575 -1.439 -12.370 1.00 94.62 91 GLU A C 1
ATOM 711 O O . GLU A 1 91 ? -13.596 -1.412 -13.598 1.00 94.62 91 GLU A O 1
ATOM 716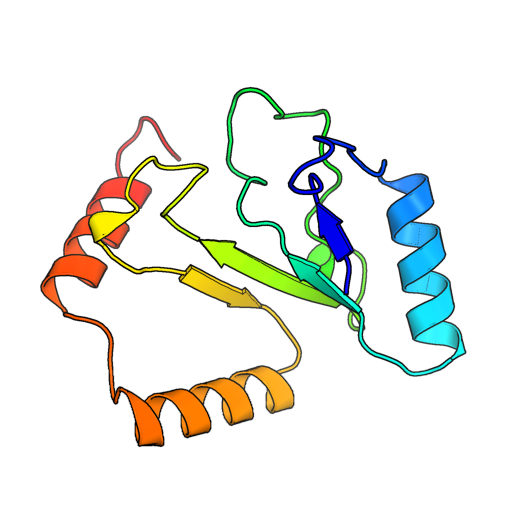 N N . GLY A 1 92 ? -13.098 -0.406 -11.666 1.00 94.62 92 GLY A N 1
ATOM 717 C CA . GLY A 1 92 ? -12.568 0.800 -12.304 1.00 94.62 92 GLY A CA 1
ATOM 718 C C . GLY A 1 92 ? -11.373 0.525 -13.223 1.00 94.62 92 GLY A C 1
ATOM 719 O O . GLY A 1 92 ? -11.269 1.121 -14.297 1.00 94.62 92 GLY A O 1
ATOM 720 N N . LYS A 1 93 ? -10.483 -0.396 -12.839 1.00 92.06 93 LYS A N 1
ATOM 721 C CA . LYS A 1 93 ? -9.368 -0.838 -13.682 1.00 92.06 93 LYS A CA 1
ATOM 722 C C . LYS A 1 93 ? -9.876 -1.543 -14.936 1.00 92.06 93 LYS A C 1
ATOM 724 O O . LYS A 1 93 ? -9.442 -1.173 -16.026 1.00 92.06 93 LYS A O 1
ATOM 729 N N . ASP A 1 94 ? -10.818 -2.471 -14.792 1.00 92.81 94 ASP A N 1
ATOM 730 C CA . ASP A 1 94 ? -11.412 -3.217 -15.903 1.00 92.81 94 ASP A CA 1
ATOM 731 C C . ASP A 1 94 ? -12.027 -2.270 -16.943 1.00 92.81 94 ASP A C 1
ATOM 733 O O . ASP A 1 94 ? -11.775 -2.409 -18.138 1.00 92.81 94 ASP A O 1
ATOM 737 N N . TYR A 1 95 ? -12.754 -1.242 -16.494 1.00 92.31 95 TYR A N 1
ATOM 738 C CA . TYR A 1 95 ? -13.377 -0.255 -17.383 1.00 92.31 95 TYR A CA 1
ATOM 739 C C . TYR A 1 95 ? -12.395 0.697 -18.076 1.00 92.31 95 TYR A C 1
ATOM 741 O O . TYR A 1 95 ? -12.716 1.238 -19.133 1.00 92.31 95 TYR A O 1
ATOM 749 N N . THR A 1 96 ? -11.229 0.957 -17.484 1.00 92.69 96 THR A N 1
ATOM 750 C CA . THR A 1 96 ? -10.298 1.991 -17.977 1.00 92.69 96 THR A CA 1
ATOM 751 C C . THR A 1 96 ? -9.118 1.423 -18.747 1.00 92.69 96 THR A C 1
ATOM 753 O O . THR A 1 96 ? -8.705 1.982 -19.758 1.00 92.69 96 THR A O 1
ATOM 756 N N . THR A 1 97 ? -8.545 0.334 -18.250 1.00 90.62 97 THR A N 1
ATOM 757 C CA . THR A 1 97 ? -7.270 -0.215 -18.728 1.00 90.62 97 THR A CA 1
ATOM 758 C C . THR A 1 97 ? -7.302 -1.725 -18.900 1.00 90.62 97 THR A C 1
ATOM 760 O O . THR A 1 97 ? -6.385 -2.260 -19.513 1.00 90.62 97 THR A O 1
ATOM 763 N N . ILE A 1 98 ? -8.366 -2.393 -18.435 1.00 90.25 98 ILE A N 1
ATOM 764 C CA . ILE A 1 98 ? -8.594 -3.841 -18.490 1.00 90.25 98 ILE A CA 1
ATOM 765 C C . ILE A 1 98 ? -7.558 -4.613 -17.671 1.00 90.25 98 ILE A C 1
ATOM 767 O O . ILE A 1 98 ? -7.870 -5.194 -16.639 1.00 90.25 98 ILE A O 1
ATOM 771 N N . SER A 1 99 ? -6.299 -4.607 -18.088 1.00 88.06 99 SER A N 1
ATOM 772 C CA . SER A 1 99 ? -5.240 -5.361 -17.438 1.00 88.06 99 SER A CA 1
ATOM 773 C C . SER A 1 99 ? -3.899 -4.650 -17.540 1.00 88.06 99 SER A C 1
ATOM 775 O O . SER A 1 99 ? -3.699 -3.724 -18.323 1.00 88.06 99 SER A O 1
ATOM 777 N N . ASN A 1 100 ? -2.941 -5.123 -16.747 1.00 89.44 100 ASN A N 1
ATOM 778 C CA . ASN A 1 100 ? -1.546 -4.803 -17.013 1.00 89.44 100 ASN A CA 1
ATOM 779 C C . ASN A 1 100 ? -1.059 -5.600 -18.231 1.00 89.44 100 ASN A C 1
ATOM 781 O O . ASN A 1 100 ? -1.680 -6.584 -18.645 1.00 89.44 100 ASN A O 1
ATOM 785 N N . THR A 1 101 ? 0.087 -5.199 -18.777 1.00 92.44 101 THR A N 1
ATOM 786 C CA . THR A 1 101 ? 0.799 -6.002 -19.771 1.00 92.44 101 THR A CA 1
ATOM 787 C C . THR A 1 101 ? 1.303 -7.300 -19.122 1.00 92.44 101 THR A C 1
ATOM 789 O O . THR A 1 101 ? 2.063 -7.216 -18.153 1.00 92.44 101 THR A O 1
ATOM 792 N N . PRO A 1 102 ? 0.992 -8.487 -19.684 1.00 92.44 102 PRO A N 1
ATOM 793 C CA . PRO A 1 102 ? 1.462 -9.768 -19.149 1.00 92.44 102 PRO A CA 1
ATOM 794 C C . PRO A 1 102 ? 2.987 -9.864 -19.026 1.00 92.44 102 PRO A C 1
ATOM 796 O O . PRO A 1 102 ? 3.501 -10.474 -18.095 1.00 92.44 102 PRO A O 1
ATOM 799 N N . LEU A 1 103 ? 3.725 -9.221 -19.939 1.00 93.94 103 LEU A N 1
ATOM 800 C CA . LEU A 1 103 ? 5.186 -9.144 -19.876 1.00 93.94 103 LEU A CA 1
ATOM 801 C C . LEU A 1 103 ? 5.678 -8.349 -18.653 1.00 93.94 103 LEU A C 1
ATOM 803 O O . LEU A 1 103 ? 6.650 -8.753 -18.023 1.00 93.94 103 LEU A O 1
ATOM 807 N N . SER A 1 104 ? 5.012 -7.247 -18.294 1.00 93.44 104 SER A N 1
ATOM 808 C CA . SER A 1 104 ? 5.357 -6.467 -17.104 1.00 93.44 104 SER A CA 1
ATOM 809 C C . SER A 1 104 ? 5.099 -7.284 -15.846 1.00 93.44 104 SER A C 1
ATOM 811 O O . SER A 1 104 ? 5.961 -7.318 -14.971 1.00 93.44 104 SER A O 1
ATOM 813 N N . ASP A 1 105 ? 3.944 -7.956 -15.775 1.00 92.25 105 ASP A N 1
ATOM 814 C CA . ASP A 1 105 ? 3.591 -8.819 -14.643 1.00 92.25 105 ASP A CA 1
ATOM 815 C C . ASP A 1 105 ? 4.608 -9.965 -14.502 1.00 92.25 105 ASP A C 1
ATOM 817 O O . ASP A 1 105 ? 5.137 -10.177 -13.413 1.00 92.25 105 ASP A O 1
ATOM 821 N N . PHE A 1 106 ? 4.979 -10.630 -15.605 1.00 93.88 106 PHE A N 1
ATOM 822 C CA . PHE A 1 106 ? 6.004 -11.680 -15.611 1.00 93.88 106 PHE A CA 1
ATOM 823 C C . PHE A 1 106 ? 7.361 -11.181 -15.097 1.00 93.88 106 PHE A C 1
ATOM 825 O O . PHE A 1 106 ? 7.962 -11.812 -14.228 1.00 93.88 106 PHE A O 1
ATOM 832 N N . LEU A 1 107 ? 7.841 -10.040 -15.604 1.00 93.62 107 LEU A N 1
ATOM 833 C CA . LEU A 1 107 ? 9.117 -9.463 -15.178 1.00 93.62 107 LEU A CA 1
ATOM 834 C C . LEU A 1 107 ? 9.095 -9.055 -13.701 1.00 93.62 107 LEU A C 1
ATOM 836 O O . LEU A 1 107 ? 10.082 -9.271 -13.000 1.00 93.62 107 LEU A O 1
ATOM 840 N N . ALA A 1 108 ? 7.980 -8.507 -13.211 1.00 92.06 108 ALA A N 1
ATOM 841 C CA . ALA A 1 108 ? 7.830 -8.177 -11.798 1.00 92.06 108 ALA A CA 1
ATOM 842 C C . ALA A 1 108 ? 7.815 -9.425 -10.911 1.00 92.06 108 ALA A C 1
ATOM 844 O O . ALA A 1 108 ? 8.499 -9.445 -9.891 1.00 92.06 108 ALA A O 1
ATOM 845 N N . THR A 1 109 ? 7.090 -10.478 -11.301 1.00 91.56 109 THR A N 1
ATOM 846 C CA . THR A 1 109 ? 7.099 -11.753 -10.571 1.00 91.56 109 THR A CA 1
ATOM 847 C C . THR A 1 109 ? 8.493 -12.365 -10.545 1.00 91.56 109 THR A C 1
ATOM 849 O O . THR A 1 109 ? 8.957 -12.754 -9.478 1.00 91.56 109 THR A O 1
ATOM 852 N N . LEU A 1 110 ? 9.187 -12.407 -11.687 1.00 92.56 110 LEU A N 1
ATOM 853 C CA . LEU A 1 110 ? 10.558 -12.906 -11.754 1.00 92.56 110 LEU A CA 1
ATOM 854 C C . LEU A 1 110 ? 11.464 -12.129 -10.798 1.00 92.56 110 LEU A C 1
ATOM 856 O O . LEU A 1 110 ? 12.186 -12.745 -10.026 1.00 92.56 110 LEU A O 1
ATOM 860 N N . PHE A 1 111 ? 11.388 -10.796 -10.819 1.00 90.00 111 PHE A N 1
ATOM 861 C CA . PHE A 1 111 ? 12.198 -9.938 -9.960 1.00 90.00 111 PHE A CA 1
ATOM 862 C C . PHE A 1 111 ? 11.967 -10.218 -8.467 1.00 90.00 111 PHE A C 1
ATOM 864 O O . PHE A 1 111 ? 12.933 -10.381 -7.728 1.00 90.00 111 PHE A O 1
ATOM 871 N N . LEU A 1 112 ? 10.706 -10.314 -8.033 1.00 87.62 112 LEU A N 1
ATOM 872 C CA . LEU A 1 112 ? 10.352 -10.563 -6.629 1.00 87.62 112 LEU A CA 1
ATOM 873 C C . LEU A 1 112 ? 10.745 -11.966 -6.137 1.00 87.62 112 LEU A C 1
ATOM 875 O O . LEU A 1 112 ? 10.882 -12.173 -4.938 1.00 87.62 112 LEU A O 1
ATOM 879 N N . LEU A 1 113 ? 10.922 -12.930 -7.045 1.00 89.81 113 LEU A N 1
ATOM 880 C CA . LEU A 1 113 ? 11.349 -14.293 -6.714 1.00 89.81 113 LEU A CA 1
ATOM 881 C C . LEU A 1 113 ? 12.875 -14.477 -6.738 1.00 89.81 113 LEU A C 1
ATOM 883 O O . LEU A 1 113 ? 13.358 -15.555 -6.387 1.00 89.81 113 LEU A O 1
ATOM 887 N N . LEU A 1 114 ? 13.649 -13.473 -7.169 1.00 86.62 114 LEU A N 1
ATOM 888 C CA . LEU A 1 114 ? 15.108 -13.563 -7.154 1.00 86.62 114 LEU A CA 1
ATOM 889 C C . LEU A 1 114 ? 15.639 -13.495 -5.708 1.00 86.62 114 LEU A C 1
ATOM 891 O O . LEU A 1 114 ? 15.200 -12.647 -4.933 1.00 86.62 114 LEU A O 1
ATOM 895 N N . PRO A 1 115 ? 16.658 -14.303 -5.359 1.00 64.25 115 PRO A N 1
ATOM 896 C CA . PRO A 1 115 ? 17.148 -14.476 -3.984 1.00 64.25 115 PRO A CA 1
ATOM 897 C C . PRO A 1 115 ? 17.761 -13.223 -3.338 1.00 64.25 115 PRO A C 1
ATOM 899 O O . PRO A 1 115 ? 18.063 -13.235 -2.151 1.00 64.25 115 PRO A O 1
ATOM 902 N N . ASN A 1 116 ? 17.954 -12.143 -4.099 1.00 60.25 116 ASN A N 1
ATOM 903 C CA . ASN A 1 116 ? 18.450 -10.869 -3.576 1.00 60.25 116 ASN A CA 1
ATOM 904 C C . ASN A 1 116 ? 17.328 -9.964 -3.025 1.00 60.25 116 ASN A C 1
ATOM 906 O O . ASN A 1 116 ? 17.641 -8.926 -2.455 1.00 60.25 116 ASN A O 1
ATOM 910 N N . TYR A 1 117 ? 16.050 -10.328 -3.206 1.00 57.22 117 TYR A N 1
ATOM 911 C CA . TYR A 1 117 ? 14.884 -9.517 -2.813 1.00 57.22 117 TYR A CA 1
ATOM 912 C C . TYR A 1 117 ? 13.828 -10.283 -1.989 1.00 57.22 117 TYR A C 1
ATOM 914 O O . TYR A 1 117 ? 12.752 -9.739 -1.738 1.00 57.22 117 TYR A O 1
ATOM 922 N N . SER A 1 118 ? 14.131 -11.515 -1.561 1.00 45.94 118 SER A N 1
ATOM 923 C CA . SER A 1 118 ? 13.287 -12.373 -0.708 1.00 45.94 118 SER A CA 1
ATOM 924 C C . SER A 1 118 ? 13.752 -12.404 0.743 1.00 45.94 118 SER A C 1
ATOM 926 O O . SER A 1 118 ? 14.969 -12.630 0.933 1.00 45.94 118 SER A O 1
#

Foldseek 3Di:
DAEACDPPVSRHDEQVRLLVVQVVCVVVVAAAEYECAQVLAPVCVVVHYPFSVVNHLRYKYKYACCHRPVPVVLVDIDIDHDPVVRVVVQVVCCVPPNDRDPVSVVVVVVVCPDPVND

Radius of gyration: 15.26 Å; Cα contacts (8 Å, |Δi|>4): 171; chains: 1; bounding box: 34×31×37 Å

Sequence (118 aa):
VLNIPNNPTGAVINEVQLKTILKWAEEQDFYVLCDEVYHELELIKGVVPPYGRSLSKKAISVGSMSKAYGLSGLRLGWIVGPKEIVQKCWEGKDYTTISNTPLSDFLATLFLLLPNYS

Organism: NCBI:txid412755